Protein AF-A0A7S3TQX8-F1 (afdb_monomer_lite)

pLDDT: mean 90.55, std 6.13, range [62.25, 96.44]

Radius of gyration: 14.0 Å; chains: 1; bounding box: 24×41×34 Å

Secondary structure (DSSP, 8-state):
-HHHHHHHHHHHHHHHTTTTT-HHHHHHHHHHHHHHHTSHHHHHHHHHTTHHHHHHHHHHHS-HHHHHHHHHHHHHHH-TTTTHHHHHHHHHT-TTHHHHHHHHHHHHHHHHHHHH-

InterPro domains:
  IPR011989 Armadillo-like helical [G3DSA:1.25.10.10] (1-103)
  IPR016024 Armadillo-type fold [SSF48371] (8-79)

Sequence (117 aa):
MAEAAGLLLPPLCSVLSKEADQPLASAHAAAALVNMSGEPAMAAAAVNAGVVEMAAAHVSAASAEVAERCAMLLANLTNPQHAGQAGVARLVDSPHLPGVLSTFETVASEAALALEA

Organism: NCBI:txid141414

Foldseek 3Di:
DLVVLVVLVVVLLVQLVCCVPPVPSNLVSLQVLLVQLLAQVNLLSCLVVLVLLSLLVCLQPHDPSNVVSSLSNLCSNCDCVHVNPSSVVSLVPHPSVVSSVVSVVVVVVVVVVVVVD

Structure (mmCIF, N/CA/C/O backbone):
data_AF-A0A7S3TQX8-F1
#
_entry.id   AF-A0A7S3TQX8-F1
#
loop_
_atom_site.group_PDB
_atom_site.id
_atom_site.type_symbol
_atom_site.label_atom_id
_atom_site.label_alt_id
_atom_site.label_comp_id
_atom_site.label_asym_id
_atom_site.label_entity_id
_atom_site.label_seq_id
_atom_site.pdbx_PDB_ins_code
_atom_site.Cartn_x
_atom_site.Cartn_y
_atom_site.Cartn_z
_atom_site.occupancy
_atom_site.B_iso_or_equiv
_atom_site.auth_seq_id
_atom_site.auth_comp_id
_atom_site.auth_asym_id
_atom_site.auth_atom_id
_atom_site.pdbx_PDB_model_num
ATOM 1 N N . MET A 1 1 ? 11.049 -12.663 -10.138 1.00 62.25 1 MET A N 1
ATOM 2 C CA . MET A 1 1 ? 10.327 -11.608 -9.386 1.00 62.25 1 MET A CA 1
ATOM 3 C C . MET A 1 1 ? 8.838 -11.568 -9.721 1.00 62.25 1 MET A C 1
ATOM 5 O O . MET A 1 1 ? 8.053 -11.685 -8.795 1.00 62.25 1 MET A O 1
ATOM 9 N N . ALA A 1 2 ? 8.427 -11.510 -10.996 1.00 65.19 2 ALA A N 1
ATOM 10 C CA . ALA A 1 2 ? 7.000 -11.537 -11.369 1.00 65.19 2 ALA A CA 1
ATOM 11 C C . ALA A 1 2 ? 6.232 -12.773 -10.845 1.00 65.19 2 ALA A C 1
ATOM 13 O O . ALA A 1 2 ? 5.116 -12.646 -10.355 1.00 65.19 2 ALA A O 1
ATOM 14 N N . GLU A 1 3 ? 6.857 -13.952 -10.871 1.00 74.44 3 GLU A N 1
ATOM 15 C CA . GLU A 1 3 ? 6.272 -15.194 -10.342 1.00 74.44 3 GLU A CA 1
ATOM 16 C C . GLU A 1 3 ? 6.061 -15.148 -8.817 1.00 74.44 3 GLU A C 1
ATOM 18 O O . GLU A 1 3 ? 5.002 -15.521 -8.322 1.00 74.44 3 GLU A O 1
ATOM 23 N N . ALA A 1 4 ? 7.018 -14.583 -8.071 1.00 74.75 4 ALA A N 1
ATOM 24 C CA . ALA A 1 4 ? 6.888 -14.385 -6.627 1.00 74.75 4 ALA A CA 1
ATOM 25 C C . ALA A 1 4 ? 5.777 -13.376 -6.283 1.00 74.75 4 ALA A C 1
ATOM 27 O O . ALA A 1 4 ? 5.023 -13.591 -5.337 1.00 74.75 4 ALA A O 1
ATOM 28 N N . ALA A 1 5 ? 5.624 -12.310 -7.077 1.00 77.94 5 ALA A N 1
ATOM 29 C CA . ALA A 1 5 ? 4.531 -11.353 -6.917 1.00 77.94 5 ALA A CA 1
ATOM 30 C C . ALA A 1 5 ? 3.157 -12.005 -7.131 1.00 77.94 5 ALA A C 1
ATOM 32 O O . ALA A 1 5 ? 2.252 -11.795 -6.326 1.00 77.94 5 ALA A O 1
ATOM 33 N N . GLY A 1 6 ? 3.021 -12.840 -8.166 1.00 80.31 6 GLY A N 1
ATOM 34 C CA . GLY A 1 6 ? 1.781 -13.567 -8.449 1.00 80.31 6 GLY A CA 1
ATOM 35 C C . GLY A 1 6 ? 1.365 -14.531 -7.334 1.00 80.31 6 GLY A C 1
ATOM 36 O O . GLY A 1 6 ? 0.174 -14.737 -7.122 1.00 80.31 6 GLY A O 1
ATOM 37 N N . LEU A 1 7 ? 2.330 -15.078 -6.590 1.00 87.19 7 LEU A N 1
ATOM 38 C CA . LEU A 1 7 ? 2.071 -15.985 -5.469 1.00 87.19 7 LEU A CA 1
ATOM 39 C C . LEU A 1 7 ? 1.787 -15.251 -4.149 1.00 87.19 7 LEU A C 1
ATOM 41 O O . LEU A 1 7 ? 0.991 -15.731 -3.346 1.00 87.19 7 LEU A O 1
ATOM 45 N N . LEU A 1 8 ? 2.431 -14.104 -3.912 1.00 89.19 8 LEU A N 1
ATOM 46 C CA . LEU A 1 8 ? 2.393 -13.413 -2.617 1.00 89.19 8 LEU A CA 1
ATOM 47 C C . LEU A 1 8 ? 1.351 -12.293 -2.535 1.00 89.19 8 LEU A C 1
ATOM 49 O O . LEU A 1 8 ? 0.777 -12.083 -1.468 1.00 89.19 8 LEU A O 1
ATOM 53 N N . LEU A 1 9 ? 1.078 -11.573 -3.627 1.00 92.62 9 LEU A N 1
ATOM 54 C CA . LEU A 1 9 ? 0.147 -10.439 -3.592 1.00 92.62 9 LEU A CA 1
ATOM 55 C C . LEU A 1 9 ? -1.294 -10.860 -3.249 1.00 92.62 9 LEU A C 1
ATOM 57 O O . LEU A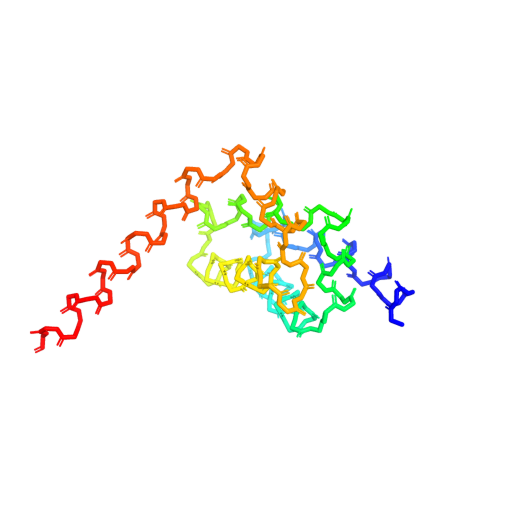 1 9 ? -1.863 -10.245 -2.345 1.00 92.62 9 LEU A O 1
ATOM 61 N N . PRO A 1 10 ? -1.889 -11.904 -3.869 1.00 94.00 10 PRO A N 1
ATOM 62 C CA . PRO A 1 10 ? -3.264 -12.294 -3.556 1.00 94.00 10 PRO A CA 1
ATOM 63 C C . PRO A 1 10 ? -3.512 -12.644 -2.077 1.00 94.00 10 PRO A C 1
ATOM 65 O O . PRO A 1 10 ? -4.460 -12.100 -1.502 1.00 94.00 10 PRO A O 1
ATOM 68 N N . PRO A 1 11 ? -2.697 -13.494 -1.410 1.00 94.81 11 PRO A N 1
ATOM 69 C CA . PRO A 1 11 ? -2.931 -13.805 -0.003 1.00 94.81 11 PRO A CA 1
ATOM 70 C C . PRO A 1 11 ? -2.709 -12.595 0.912 1.00 94.81 11 PRO A C 1
ATOM 72 O O . PRO A 1 11 ? -3.492 -12.410 1.839 1.00 94.81 11 PRO A O 1
ATOM 75 N N . LEU A 1 12 ? -1.717 -11.736 0.645 1.00 95.44 12 LEU A N 1
ATOM 76 C CA . LEU A 1 12 ? -1.494 -10.523 1.446 1.00 95.44 12 LEU A CA 1
ATOM 77 C C . LEU A 1 12 ? -2.666 -9.540 1.337 1.00 95.44 12 LEU A C 1
ATOM 79 O O . LEU A 1 12 ? -3.135 -9.029 2.351 1.00 95.44 12 LEU A O 1
ATOM 83 N N . CYS A 1 13 ? -3.192 -9.340 0.128 1.00 94.75 13 CYS A N 1
ATOM 84 C CA . CYS A 1 13 ? -4.382 -8.522 -0.103 1.00 94.75 13 CYS A CA 1
ATOM 85 C C . CYS A 1 13 ? -5.614 -9.106 0.604 1.00 94.75 13 CYS A C 1
ATOM 87 O O . CYS A 1 13 ? -6.404 -8.377 1.202 1.00 94.75 13 CYS A O 1
ATOM 89 N N . SER A 1 14 ? -5.761 -10.436 0.588 1.00 95.06 14 SER A N 1
ATOM 90 C CA . SER A 1 14 ? -6.847 -11.112 1.300 1.00 95.06 14 SER A CA 1
ATOM 91 C C . SER A 1 14 ? -6.753 -10.923 2.813 1.00 95.06 14 SER A C 1
ATOM 93 O O . SER A 1 14 ? -7.778 -10.697 3.453 1.00 95.06 14 SER A O 1
ATOM 95 N N . VAL A 1 15 ? -5.553 -10.996 3.393 1.00 95.94 15 VAL A N 1
ATOM 96 C CA . VAL A 1 15 ? -5.362 -10.754 4.829 1.00 95.94 15 VAL A CA 1
ATOM 97 C C . VAL A 1 15 ? -5.670 -9.301 5.173 1.00 95.94 15 VAL A C 1
ATOM 99 O O . VAL A 1 15 ? -6.441 -9.077 6.096 1.00 95.94 15 VAL A O 1
ATOM 102 N N . LEU A 1 16 ? -5.155 -8.338 4.400 1.00 94.44 16 LEU A N 1
ATOM 103 C CA . LEU A 1 16 ? -5.408 -6.911 4.624 1.00 94.44 16 LEU A CA 1
ATOM 104 C C . LEU A 1 16 ? -6.909 -6.578 4.624 1.00 94.44 16 LEU A C 1
ATOM 106 O O . LEU A 1 16 ? -7.380 -5.869 5.502 1.00 94.44 16 LEU A O 1
ATOM 110 N N . SER A 1 17 ? -7.682 -7.170 3.707 1.00 92.94 17 SER A N 1
ATOM 111 C CA . SER A 1 17 ? -9.138 -6.958 3.633 1.00 92.94 17 SER A CA 1
ATOM 112 C C . SER A 1 17 ? -9.936 -7.466 4.845 1.00 92.94 17 SER A C 1
ATOM 114 O O . SER A 1 17 ? -11.132 -7.202 4.942 1.00 92.94 17 SER A O 1
ATOM 116 N N . LYS A 1 18 ? -9.300 -8.212 5.757 1.00 92.50 18 LYS A N 1
ATOM 117 C CA . LYS A 1 18 ? -9.916 -8.792 6.960 1.00 92.50 18 LYS A CA 1
ATOM 118 C C . LYS A 1 18 ? -9.537 -8.027 8.225 1.00 92.50 18 LYS A C 1
ATOM 120 O O . LYS A 1 18 ? -9.563 -8.602 9.311 1.00 92.50 18 LYS A O 1
ATOM 125 N N . GLU A 1 19 ? -9.188 -6.747 8.108 1.00 88.25 19 GLU A N 1
ATOM 126 C CA . GLU A 1 19 ? -8.774 -5.918 9.245 1.00 88.25 19 GLU A CA 1
ATOM 127 C C . GLU A 1 19 ? -9.760 -5.962 10.412 1.00 88.25 19 GLU A C 1
ATOM 129 O O . GLU A 1 19 ? -9.333 -6.142 11.550 1.00 88.25 19 GLU A O 1
ATOM 134 N N . ALA A 1 20 ? -11.063 -5.883 10.132 1.00 87.25 20 ALA A N 1
ATOM 135 C CA . ALA A 1 20 ? -12.100 -5.928 11.162 1.00 87.25 20 ALA A CA 1
ATOM 136 C C . ALA A 1 20 ? -12.041 -7.205 12.025 1.00 87.25 20 ALA A C 1
ATOM 138 O O . ALA A 1 20 ? -12.319 -7.151 13.222 1.00 87.25 20 ALA A O 1
ATOM 139 N N . ASP A 1 21 ? -11.646 -8.336 11.433 1.00 91.38 21 ASP A N 1
ATOM 140 C CA . ASP A 1 21 ? -11.548 -9.629 12.115 1.00 91.38 21 ASP A CA 1
ATOM 141 C C . ASP A 1 21 ? -10.138 -9.892 12.673 1.00 91.38 21 ASP A C 1
ATOM 143 O O . ASP A 1 21 ? -9.970 -10.616 13.656 1.00 91.38 21 ASP A O 1
ATOM 147 N N . GLN A 1 22 ? -9.102 -9.361 12.013 1.00 91.69 22 GLN A N 1
ATOM 148 C CA . GLN A 1 22 ? -7.691 -9.660 12.276 1.00 91.69 22 GLN A CA 1
ATOM 149 C C . GLN A 1 22 ? -6.805 -8.412 12.096 1.00 91.69 22 GLN A C 1
ATOM 151 O O . GLN A 1 22 ? -6.005 -8.344 11.151 1.00 91.69 22 GLN A O 1
ATOM 156 N N . PRO A 1 23 ? -6.886 -7.431 13.010 1.00 89.12 23 PRO A N 1
ATOM 157 C CA . PRO A 1 23 ? -6.195 -6.151 12.854 1.00 89.12 23 PRO A CA 1
ATOM 158 C C . PRO A 1 23 ? -4.669 -6.313 12.833 1.00 89.12 23 PRO A C 1
ATOM 160 O O . PRO A 1 23 ? -3.998 -5.778 11.954 1.00 89.12 23 PRO A O 1
ATOM 163 N N . LEU A 1 24 ? -4.113 -7.148 13.721 1.00 92.31 24 LEU A N 1
ATOM 164 C CA . LEU A 1 24 ? -2.668 -7.404 13.773 1.00 92.31 24 LEU A CA 1
ATOM 165 C C . LEU A 1 24 ? -2.150 -8.086 12.494 1.00 92.31 24 LEU A C 1
ATOM 167 O O . LEU A 1 24 ? -1.110 -7.710 11.955 1.00 92.31 24 LEU A O 1
ATOM 171 N N . ALA A 1 25 ? -2.881 -9.081 11.980 1.00 94.38 25 ALA A N 1
ATOM 172 C CA . ALA A 1 25 ? -2.499 -9.761 10.743 1.00 94.38 25 ALA A CA 1
ATOM 173 C C . ALA A 1 25 ? -2.556 -8.804 9.545 1.00 94.38 25 ALA A C 1
ATOM 175 O O . ALA A 1 25 ? -1.680 -8.845 8.683 1.00 94.38 25 ALA A O 1
ATOM 176 N N . SER A 1 26 ? -3.543 -7.907 9.526 1.00 94.38 26 SER A N 1
ATOM 177 C CA . SER A 1 26 ? -3.696 -6.885 8.489 1.00 94.38 26 SER A CA 1
ATOM 178 C C . SER A 1 26 ? -2.572 -5.854 8.536 1.00 94.38 26 SER A C 1
ATOM 180 O O . SER A 1 26 ? -2.002 -5.538 7.494 1.00 94.38 26 SER A O 1
ATOM 182 N N . ALA A 1 27 ? -2.150 -5.421 9.728 1.00 92.44 27 ALA A N 1
ATOM 183 C CA . ALA A 1 27 ? -0.979 -4.559 9.894 1.00 92.44 27 ALA A CA 1
ATOM 184 C C . ALA A 1 27 ? 0.313 -5.232 9.396 1.00 92.44 27 ALA A C 1
ATOM 186 O O . ALA A 1 27 ? 1.126 -4.605 8.711 1.00 92.44 27 ALA A O 1
ATOM 187 N N . HIS A 1 28 ? 0.504 -6.526 9.669 1.00 95.81 28 HIS A N 1
ATOM 188 C CA . HIS A 1 28 ? 1.641 -7.276 9.129 1.00 95.81 28 HIS A CA 1
ATOM 189 C C . HIS A 1 28 ? 1.561 -7.465 7.610 1.00 95.81 28 HIS A C 1
ATOM 191 O O . HIS A 1 28 ? 2.579 -7.338 6.929 1.00 95.81 28 HIS A O 1
ATOM 197 N N . ALA A 1 29 ? 0.370 -7.717 7.065 1.00 96.44 29 ALA A N 1
ATOM 198 C CA . ALA A 1 29 ? 0.167 -7.821 5.625 1.00 96.44 29 ALA A CA 1
ATOM 199 C C . ALA A 1 29 ? 0.463 -6.491 4.918 1.00 96.44 29 ALA A C 1
ATOM 201 O O . ALA A 1 29 ? 1.199 -6.475 3.932 1.00 96.44 29 ALA A O 1
ATOM 202 N N . ALA A 1 30 ? -0.023 -5.372 5.463 1.00 95.94 30 ALA A N 1
ATOM 203 C CA . ALA A 1 30 ? 0.285 -4.038 4.962 1.00 95.94 30 ALA A CA 1
ATOM 204 C C . ALA A 1 30 ? 1.795 -3.753 5.016 1.00 95.94 30 ALA A C 1
ATOM 206 O O . ALA A 1 30 ? 2.363 -3.303 4.025 1.00 95.94 30 ALA A O 1
ATOM 207 N N . ALA A 1 31 ? 2.480 -4.098 6.113 1.00 96.31 31 ALA A N 1
ATOM 208 C CA . ALA A 1 31 ? 3.935 -3.939 6.219 1.00 96.31 31 ALA A CA 1
ATOM 209 C C . ALA A 1 31 ? 4.700 -4.774 5.180 1.00 96.31 31 ALA A C 1
ATOM 211 O O . ALA A 1 31 ? 5.658 -4.296 4.573 1.00 96.31 31 ALA A O 1
ATOM 212 N N . ALA A 1 32 ? 4.275 -6.017 4.944 1.00 96.12 32 ALA A N 1
ATOM 213 C CA . ALA A 1 32 ? 4.878 -6.867 3.924 1.00 96.12 32 ALA A CA 1
ATOM 214 C C . ALA A 1 32 ? 4.705 -6.263 2.521 1.00 96.12 32 ALA A C 1
ATOM 216 O O . ALA A 1 32 ? 5.671 -6.202 1.761 1.00 96.12 32 ALA A O 1
ATOM 217 N N . LEU A 1 33 ? 3.510 -5.752 2.206 1.00 96.19 33 LEU A N 1
ATOM 218 C CA . LEU A 1 33 ? 3.237 -5.059 0.945 1.00 96.19 33 LEU A CA 1
ATOM 219 C C . LEU A 1 33 ? 4.103 -3.802 0.784 1.00 96.19 33 LEU A C 1
ATOM 221 O O . LEU A 1 33 ? 4.673 -3.602 -0.289 1.00 96.19 33 LEU A O 1
ATOM 225 N N . VAL A 1 34 ? 4.266 -2.995 1.841 1.00 96.44 34 VAL A N 1
ATOM 226 C CA . VAL A 1 34 ? 5.176 -1.834 1.844 1.00 96.44 34 VAL A CA 1
ATOM 227 C C . VAL A 1 34 ? 6.590 -2.275 1.482 1.00 96.44 34 VAL A C 1
ATOM 229 O O . VAL A 1 34 ? 7.142 -1.780 0.502 1.00 96.44 34 VAL A O 1
ATOM 232 N N . ASN A 1 35 ? 7.139 -3.256 2.199 1.00 95.00 35 ASN A N 1
ATOM 233 C CA . ASN A 1 35 ? 8.511 -3.720 1.988 1.00 95.00 35 ASN A CA 1
ATOM 234 C C . ASN A 1 35 ? 8.717 -4.278 0.575 1.00 95.00 35 ASN A C 1
ATOM 236 O O . ASN A 1 35 ? 9.721 -3.992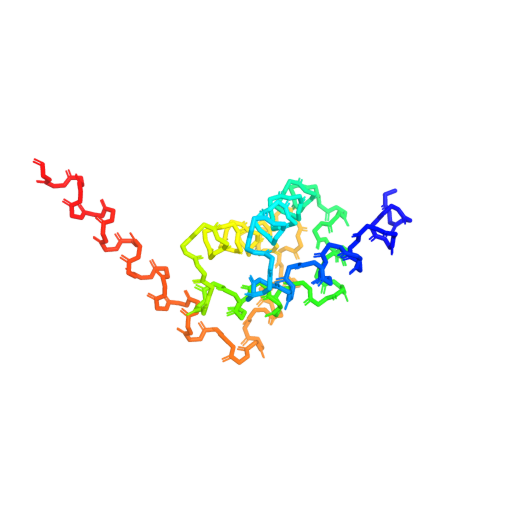 -0.069 1.00 95.00 35 ASN A O 1
ATOM 240 N N . MET A 1 36 ? 7.747 -5.040 0.067 1.00 93.06 36 MET A N 1
ATOM 241 C CA . MET A 1 36 ? 7.797 -5.583 -1.289 1.00 93.06 36 MET A CA 1
ATOM 242 C C . MET A 1 36 ? 7.723 -4.480 -2.348 1.00 93.06 36 MET A C 1
ATOM 244 O O . MET A 1 36 ? 8.468 -4.521 -3.319 1.00 93.06 36 MET A O 1
ATOM 248 N N . SER A 1 37 ? 6.853 -3.485 -2.168 1.00 92.38 37 SER A N 1
ATOM 249 C CA . SER A 1 37 ? 6.679 -2.367 -3.109 1.00 92.38 37 SER A CA 1
ATOM 250 C C . SER A 1 37 ? 7.845 -1.369 -3.129 1.00 92.38 37 SER A C 1
ATOM 252 O O . SER A 1 37 ? 7.845 -0.462 -3.958 1.00 92.38 37 SER A O 1
ATOM 254 N N . GLY A 1 38 ? 8.840 -1.542 -2.254 1.00 90.19 38 GLY A N 1
ATOM 255 C CA . GLY A 1 38 ? 10.114 -0.828 -2.337 1.00 90.19 38 GLY A CA 1
ATOM 256 C C . GLY A 1 38 ? 10.956 -1.229 -3.555 1.00 90.19 38 GLY A C 1
ATOM 257 O O . GLY A 1 38 ? 11.862 -0.498 -3.930 1.00 90.19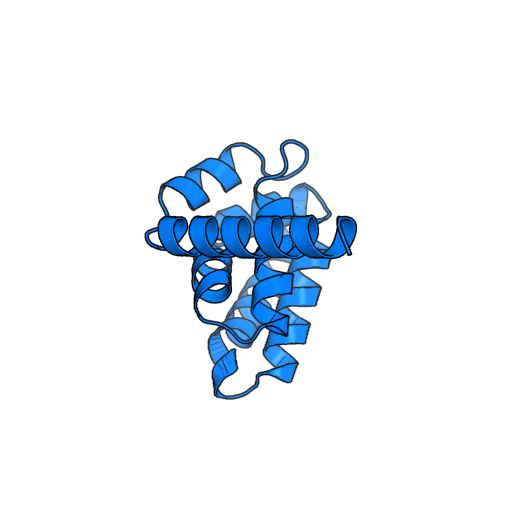 38 GLY A O 1
ATOM 258 N N . GLU A 1 39 ? 10.643 -2.359 -4.198 1.00 91.00 39 GLU A N 1
ATOM 259 C CA . GLU A 1 39 ? 11.314 -2.813 -5.416 1.00 91.00 39 GLU A CA 1
ATOM 260 C C . GLU A 1 39 ? 10.473 -2.498 -6.671 1.00 91.00 39 GLU A C 1
ATOM 262 O O . GLU A 1 39 ? 9.297 -2.882 -6.728 1.00 91.00 39 GLU A O 1
ATOM 267 N N . PRO A 1 40 ? 11.042 -1.896 -7.738 1.00 90.81 40 PRO A N 1
ATOM 268 C CA . PRO A 1 40 ? 10.272 -1.428 -8.897 1.00 90.81 40 PRO A CA 1
ATOM 269 C C . PRO A 1 40 ? 9.400 -2.498 -9.566 1.00 90.81 40 PRO A C 1
ATOM 271 O O . PRO A 1 40 ? 8.233 -2.262 -9.884 1.00 90.81 40 PRO A O 1
ATOM 274 N N . ALA A 1 41 ? 9.935 -3.709 -9.749 1.00 90.88 41 ALA A N 1
ATOM 275 C CA . ALA A 1 41 ? 9.198 -4.805 -10.382 1.00 90.88 41 ALA A CA 1
ATOM 276 C C . ALA A 1 41 ? 8.010 -5.282 -9.530 1.00 90.88 41 ALA A C 1
ATOM 278 O O . ALA A 1 41 ? 6.974 -5.679 -10.065 1.00 90.88 41 ALA A O 1
ATOM 279 N N . MET A 1 42 ? 8.162 -5.241 -8.206 1.00 92.25 42 MET A N 1
ATOM 280 C CA . MET A 1 42 ? 7.117 -5.626 -7.264 1.00 92.25 42 MET A CA 1
ATOM 281 C C . MET A 1 42 ? 6.041 -4.548 -7.162 1.00 92.25 42 MET A C 1
ATOM 283 O O . MET A 1 42 ? 4.858 -4.879 -7.154 1.00 92.25 42 MET A O 1
ATOM 287 N N . ALA A 1 43 ? 6.431 -3.272 -7.170 1.00 93.62 43 ALA A N 1
ATOM 288 C CA . ALA A 1 43 ? 5.497 -2.156 -7.235 1.00 93.62 43 ALA A CA 1
ATOM 289 C C . ALA A 1 43 ? 4.640 -2.207 -8.508 1.00 93.62 43 ALA A C 1
ATOM 291 O O . ALA A 1 43 ? 3.417 -2.118 -8.431 1.00 93.62 43 ALA A O 1
ATOM 292 N N . ALA A 1 44 ? 5.253 -2.433 -9.674 1.00 92.12 44 ALA A N 1
ATOM 293 C CA . ALA A 1 44 ? 4.518 -2.565 -10.932 1.00 92.12 44 ALA A CA 1
ATOM 294 C C . ALA A 1 44 ? 3.525 -3.743 -10.902 1.00 92.12 44 ALA A C 1
ATOM 296 O O . ALA A 1 44 ? 2.379 -3.609 -11.332 1.00 92.12 44 ALA A O 1
ATOM 297 N N . ALA A 1 45 ? 3.933 -4.888 -10.344 1.00 93.06 45 ALA A N 1
ATOM 298 C CA . ALA A 1 45 ? 3.043 -6.033 -10.166 1.00 93.06 45 ALA A CA 1
ATOM 299 C C . ALA A 1 45 ? 1.877 -5.725 -9.209 1.00 93.06 45 ALA A C 1
ATOM 301 O O . ALA A 1 45 ? 0.741 -6.096 -9.496 1.00 93.06 45 ALA A O 1
ATOM 302 N N . ALA A 1 46 ? 2.135 -5.006 -8.114 1.00 94.50 46 ALA A N 1
ATOM 303 C CA . ALA A 1 46 ? 1.112 -4.578 -7.164 1.00 94.50 46 ALA A CA 1
ATOM 304 C C . ALA A 1 46 ? 0.092 -3.616 -7.801 1.00 94.50 46 ALA A C 1
ATOM 306 O O . ALA A 1 46 ? -1.112 -3.791 -7.620 1.00 94.50 46 ALA A O 1
ATOM 307 N N . VAL A 1 47 ? 0.540 -2.657 -8.619 1.00 94.75 47 VAL A N 1
ATOM 308 C CA . VAL A 1 47 ? -0.359 -1.771 -9.384 1.00 94.75 47 VAL A CA 1
ATOM 309 C C . VAL A 1 47 ? -1.240 -2.568 -10.352 1.00 94.75 47 VAL A C 1
ATOM 311 O O . VAL A 1 47 ? -2.451 -2.344 -10.434 1.00 94.75 47 VAL A O 1
ATOM 314 N N . ASN A 1 48 ? -0.668 -3.547 -11.055 1.00 92.25 48 ASN A N 1
ATOM 315 C CA . ASN A 1 48 ? -1.435 -4.414 -11.953 1.00 92.25 48 ASN A CA 1
ATOM 316 C C . ASN A 1 48 ? -2.446 -5.293 -11.201 1.00 92.25 48 ASN A C 1
ATOM 318 O O . ASN A 1 48 ? -3.508 -5.595 -11.739 1.00 92.25 48 ASN A O 1
ATOM 322 N N . ALA A 1 49 ? -2.144 -5.660 -9.955 1.00 92.00 49 ALA A N 1
ATOM 323 C CA . ALA A 1 49 ? -3.017 -6.444 -9.088 1.00 92.00 49 ALA A CA 1
ATOM 324 C C . ALA A 1 49 ? -4.108 -5.620 -8.369 1.00 92.00 49 ALA A C 1
ATOM 326 O O . ALA A 1 49 ? -4.888 -6.197 -7.617 1.00 92.00 49 ALA A O 1
ATOM 327 N N . GLY A 1 50 ? -4.186 -4.299 -8.584 1.00 92.69 50 GLY A N 1
ATOM 328 C CA . GLY A 1 50 ? -5.208 -3.440 -7.963 1.00 92.69 50 GLY A CA 1
ATOM 329 C C . GLY A 1 50 ? -4.931 -3.085 -6.496 1.00 92.69 50 GLY A C 1
ATOM 330 O O . GLY A 1 50 ? -5.844 -2.793 -5.725 1.00 92.69 50 GLY A O 1
ATOM 331 N N . VAL A 1 51 ? -3.662 -3.143 -6.078 1.00 95.44 51 VAL A N 1
ATOM 332 C CA . VAL A 1 51 ? -3.261 -2.847 -4.692 1.00 95.44 51 VAL A CA 1
ATOM 333 C C . VAL A 1 51 ? -3.414 -1.357 -4.361 1.00 95.44 51 VAL A C 1
ATOM 335 O O . VAL A 1 51 ? -3.610 -1.011 -3.199 1.00 95.44 51 VAL A O 1
ATOM 338 N N . VAL A 1 52 ? -3.370 -0.472 -5.363 1.00 96.19 52 VAL A N 1
ATOM 339 C CA . VAL A 1 52 ? -3.523 0.982 -5.172 1.00 96.19 52 VAL A CA 1
ATOM 340 C C . VAL A 1 52 ? -4.904 1.310 -4.613 1.00 96.19 52 VAL A C 1
ATOM 342 O O . VAL A 1 52 ? -5.020 2.014 -3.615 1.00 96.19 52 VAL A O 1
ATOM 345 N N . GLU A 1 53 ? -5.951 0.765 -5.222 1.00 94.44 53 GLU A N 1
ATOM 346 C CA . GLU A 1 53 ? -7.340 0.992 -4.838 1.00 94.44 53 GLU A CA 1
ATOM 347 C C . GLU A 1 53 ? -7.620 0.426 -3.442 1.00 94.44 53 GLU A C 1
ATOM 349 O O . GLU A 1 53 ? -8.259 1.079 -2.616 1.00 94.44 53 GLU A O 1
ATOM 354 N N . MET A 1 54 ? -7.062 -0.753 -3.146 1.00 95.06 54 MET A N 1
ATOM 355 C CA . MET A 1 54 ? -7.140 -1.363 -1.819 1.00 95.06 54 MET A CA 1
ATOM 356 C C . MET A 1 54 ? -6.464 -0.499 -0.751 1.00 95.06 54 MET A C 1
ATOM 358 O O . MET A 1 54 ? -7.058 -0.254 0.300 1.00 95.06 54 MET A O 1
ATOM 362 N N . ALA A 1 55 ? -5.240 -0.031 -1.007 1.00 95.69 55 ALA A N 1
ATOM 363 C CA . ALA A 1 55 ? -4.514 0.819 -0.072 1.00 95.69 55 ALA A CA 1
ATOM 364 C C . ALA A 1 55 ? -5.245 2.153 0.142 1.00 95.69 55 ALA A C 1
ATOM 366 O O . ALA A 1 55 ? -5.406 2.581 1.282 1.00 95.69 55 ALA A O 1
ATOM 367 N N . ALA 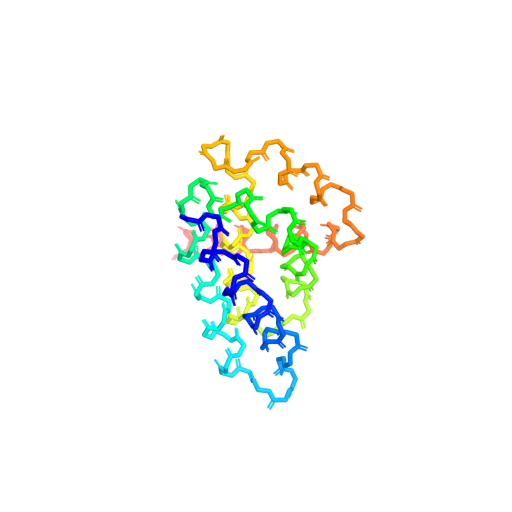A 1 56 ? -5.766 2.764 -0.927 1.00 95.50 56 ALA A N 1
ATOM 368 C CA . ALA A 1 56 ? -6.537 4.003 -0.853 1.00 95.50 56 ALA A CA 1
ATOM 369 C C . ALA A 1 56 ? -7.799 3.866 0.014 1.00 95.50 56 ALA A C 1
ATOM 371 O O . ALA A 1 56 ? -8.091 4.757 0.809 1.00 95.50 56 ALA A O 1
ATOM 372 N N . ALA A 1 57 ? -8.512 2.739 -0.079 1.00 94.25 57 ALA A N 1
ATOM 373 C CA . ALA A 1 57 ? -9.665 2.476 0.780 1.00 94.25 57 ALA A CA 1
ATOM 374 C C . ALA A 1 57 ? -9.273 2.434 2.269 1.00 94.25 57 ALA A C 1
ATOM 376 O O . ALA A 1 57 ? -9.921 3.074 3.100 1.00 94.25 57 ALA A O 1
ATOM 377 N N . HIS A 1 58 ? -8.178 1.741 2.600 1.00 94.19 58 HIS A N 1
ATOM 378 C CA . HIS A 1 58 ? -7.745 1.545 3.986 1.00 94.19 58 HIS A CA 1
ATOM 379 C C . HIS A 1 58 ? -7.146 2.813 4.609 1.00 94.19 58 HIS A C 1
ATOM 381 O O . HIS A 1 58 ? -7.409 3.079 5.773 1.00 94.19 58 HIS A O 1
ATOM 387 N N . VAL A 1 59 ? -6.439 3.663 3.855 1.00 91.38 59 VAL A N 1
ATOM 388 C CA . VAL A 1 59 ? -5.893 4.937 4.385 1.00 91.38 59 VAL A CA 1
ATOM 389 C C . VAL A 1 59 ? -6.958 5.820 5.049 1.00 91.38 59 VAL A C 1
ATOM 391 O O . VAL A 1 59 ? -6.654 6.550 5.987 1.00 91.38 59 VAL A O 1
ATOM 394 N N . SER A 1 60 ? -8.201 5.760 4.570 1.00 80.62 60 SER A N 1
ATOM 395 C CA . SER A 1 60 ? -9.295 6.608 5.065 1.00 80.62 60 SER A CA 1
ATOM 396 C C . SER A 1 60 ? -10.185 5.961 6.133 1.00 80.62 60 SER A C 1
ATOM 398 O O . SER A 1 60 ? -10.932 6.668 6.804 1.00 80.62 60 SER A O 1
ATOM 400 N N . ALA A 1 61 ? -10.145 4.633 6.272 1.00 81.06 61 ALA A N 1
ATOM 401 C CA . ALA A 1 61 ? -11.150 3.876 7.026 1.00 81.06 61 ALA A CA 1
ATOM 402 C C . ALA A 1 61 ? -10.565 2.849 8.011 1.00 81.06 61 ALA A C 1
ATOM 404 O O . ALA A 1 61 ? -11.314 2.267 8.796 1.00 81.06 61 ALA A O 1
ATOM 405 N N . ALA A 1 62 ? -9.255 2.614 7.957 1.00 88.00 62 ALA A N 1
ATOM 406 C CA . ALA A 1 62 ? -8.564 1.646 8.792 1.00 88.00 62 ALA A CA 1
ATOM 407 C C . ALA A 1 62 ? -8.150 2.227 10.151 1.00 88.00 62 ALA A C 1
ATOM 409 O O . ALA A 1 62 ? -8.187 3.435 10.396 1.00 88.00 62 ALA A O 1
ATOM 410 N N . SER A 1 63 ? -7.689 1.344 11.033 1.00 90.12 63 SER A N 1
ATOM 411 C CA . SER A 1 63 ? -6.935 1.723 12.227 1.00 90.12 63 SER A CA 1
ATOM 412 C C . SER A 1 63 ? -5.683 2.530 11.862 1.00 90.12 63 SER A C 1
ATOM 414 O O . SER A 1 63 ? -5.109 2.347 10.789 1.00 90.12 63 SER A O 1
ATOM 416 N N . ALA A 1 64 ? -5.219 3.391 12.776 1.00 88.56 64 ALA A N 1
ATOM 417 C CA . ALA A 1 64 ? -4.062 4.261 12.538 1.00 88.56 64 ALA A CA 1
ATOM 418 C C . ALA A 1 64 ? -2.827 3.488 12.033 1.00 88.56 64 ALA A C 1
ATOM 420 O O . ALA A 1 64 ? -2.166 3.917 11.093 1.00 88.56 64 ALA A O 1
ATOM 421 N N . GLU A 1 65 ? -2.568 2.308 12.603 1.00 89.88 65 GLU A N 1
ATOM 422 C CA . GLU A 1 65 ? -1.418 1.472 12.250 1.00 89.88 65 GLU A CA 1
ATOM 423 C C . GLU A 1 65 ? -1.480 0.928 10.807 1.00 89.88 65 GLU A C 1
ATOM 425 O O . GLU A 1 65 ? -0.463 0.873 10.102 1.00 89.88 65 GLU A O 1
ATOM 430 N N . VAL A 1 66 ? -2.667 0.506 10.360 1.00 93.75 66 VAL A N 1
ATOM 431 C CA . VAL A 1 66 ? -2.897 0.003 8.998 1.00 93.75 66 VAL A CA 1
ATOM 432 C C . VAL A 1 66 ? -2.958 1.164 8.011 1.00 93.75 66 VAL A C 1
ATOM 434 O O . VAL A 1 66 ? -2.335 1.090 6.952 1.00 93.75 66 VAL A O 1
ATOM 437 N N . ALA A 1 67 ? -3.634 2.256 8.373 1.00 92.06 67 ALA A N 1
ATOM 438 C CA . ALA A 1 67 ? -3.725 3.465 7.567 1.00 92.06 67 ALA A CA 1
ATOM 439 C C . ALA A 1 67 ? -2.335 4.048 7.263 1.00 92.06 67 ALA A C 1
ATOM 441 O O . ALA A 1 67 ? -2.039 4.333 6.104 1.00 92.06 67 ALA A O 1
ATOM 442 N N . GLU A 1 68 ? -1.452 4.136 8.263 1.00 90.50 68 GLU A N 1
ATOM 443 C CA . GLU A 1 68 ? -0.064 4.585 8.096 1.00 90.50 68 GLU A CA 1
ATOM 444 C C . GLU A 1 68 ? 0.696 3.716 7.084 1.00 90.50 68 GLU A C 1
ATOM 446 O O . GLU A 1 68 ? 1.297 4.219 6.132 1.00 90.50 68 GLU A O 1
ATOM 451 N N . ARG A 1 69 ? 0.619 2.388 7.220 1.00 94.62 69 ARG A N 1
ATOM 452 C CA . ARG A 1 69 ? 1.285 1.465 6.287 1.00 94.62 69 ARG A CA 1
ATOM 453 C C . ARG A 1 69 ? 0.697 1.547 4.885 1.00 94.62 69 ARG A C 1
ATOM 455 O O . ARG A 1 69 ? 1.443 1.504 3.911 1.00 94.62 69 ARG A O 1
ATOM 462 N N . CYS A 1 70 ? -0.618 1.683 4.752 1.00 95.31 70 CYS A N 1
ATOM 463 C CA . CYS A 1 70 ? -1.255 1.865 3.453 1.00 95.31 70 CYS A CA 1
ATOM 464 C C . CYS A 1 70 ? -0.869 3.207 2.814 1.00 95.31 70 CYS A C 1
ATOM 466 O O . CYS A 1 70 ? -0.685 3.264 1.601 1.00 95.31 70 CYS A O 1
ATOM 468 N N . ALA A 1 71 ? -0.651 4.257 3.607 1.00 93.06 71 ALA A N 1
ATOM 469 C CA . ALA A 1 71 ? -0.139 5.533 3.125 1.00 93.06 71 ALA A CA 1
ATOM 470 C C . ALA A 1 71 ? 1.308 5.408 2.617 1.00 93.06 71 ALA A C 1
ATOM 472 O O . ALA A 1 71 ? 1.617 5.863 1.514 1.00 93.06 71 ALA A O 1
ATOM 473 N N . MET A 1 72 ? 2.176 4.710 3.358 1.00 93.44 72 MET A N 1
ATOM 474 C CA . MET A 1 72 ? 3.535 4.382 2.905 1.00 93.44 72 MET A CA 1
ATOM 475 C C . MET A 1 72 ? 3.527 3.530 1.628 1.00 93.44 72 MET A C 1
ATOM 477 O O . MET A 1 72 ? 4.318 3.756 0.713 1.00 93.44 72 MET A O 1
ATOM 481 N N . LEU A 1 73 ? 2.611 2.563 1.540 1.00 95.81 73 LEU A N 1
ATOM 482 C CA . LEU A 1 73 ? 2.437 1.725 0.360 1.00 95.81 73 LEU A CA 1
ATOM 483 C C . LEU A 1 73 ? 2.037 2.569 -0.852 1.00 95.81 73 LEU A C 1
ATOM 485 O O . LEU A 1 73 ? 2.649 2.434 -1.907 1.00 95.81 73 LEU A O 1
ATOM 489 N N . LEU A 1 74 ? 1.066 3.477 -0.709 1.00 95.56 74 LEU A N 1
ATOM 490 C CA . LEU A 1 74 ? 0.699 4.406 -1.779 1.00 95.56 74 LEU A CA 1
ATOM 491 C C . LEU A 1 74 ? 1.896 5.245 -2.221 1.00 95.56 74 LEU A C 1
ATOM 493 O O . LEU A 1 74 ? 2.145 5.322 -3.421 1.00 95.56 74 LEU A O 1
ATOM 497 N N . ALA A 1 75 ? 2.682 5.781 -1.283 1.00 93.19 75 ALA A N 1
ATOM 498 C CA . ALA A 1 75 ? 3.887 6.542 -1.607 1.00 93.19 75 ALA A CA 1
ATOM 499 C C . ALA A 1 75 ? 4.873 5.725 -2.463 1.00 93.19 75 ALA A C 1
ATOM 501 O O . ALA A 1 75 ? 5.389 6.235 -3.460 1.00 93.19 75 ALA A O 1
ATOM 502 N N . ASN A 1 76 ? 5.075 4.442 -2.141 1.00 94.75 76 ASN A N 1
ATOM 503 C CA . ASN A 1 76 ? 5.901 3.541 -2.946 1.00 94.75 76 ASN A CA 1
ATOM 504 C C . ASN A 1 76 ? 5.308 3.279 -4.335 1.00 94.75 76 ASN A C 1
ATOM 506 O O . ASN A 1 76 ? 6.040 3.287 -5.325 1.00 94.75 76 ASN A O 1
ATOM 510 N N . LEU A 1 77 ? 3.997 3.047 -4.431 1.00 95.50 77 LEU A N 1
ATOM 511 C CA . LEU A 1 77 ? 3.324 2.725 -5.693 1.00 95.50 77 LEU A CA 1
ATOM 512 C C . LEU A 1 77 ? 3.204 3.941 -6.622 1.00 95.50 77 LEU A C 1
ATOM 514 O O . LEU A 1 77 ? 3.189 3.777 -7.839 1.00 95.50 77 LEU A O 1
ATOM 518 N N . THR A 1 78 ? 3.174 5.158 -6.083 1.00 94.69 78 THR A N 1
ATOM 519 C CA . THR A 1 78 ? 3.192 6.398 -6.873 1.00 94.69 78 THR A CA 1
ATOM 520 C C . THR A 1 78 ? 4.602 6.938 -7.117 1.00 94.69 78 THR A C 1
ATOM 522 O O . THR A 1 78 ? 4.762 7.910 -7.855 1.00 94.69 78 THR A O 1
ATOM 525 N N . ASN A 1 79 ? 5.637 6.333 -6.521 1.00 92.62 79 ASN A N 1
ATOM 526 C CA . ASN A 1 79 ? 7.016 6.784 -6.682 1.00 92.62 79 ASN A CA 1
ATOM 527 C C . ASN A 1 79 ? 7.450 6.663 -8.160 1.00 92.62 79 ASN A C 1
ATOM 529 O O . ASN A 1 79 ? 7.366 5.565 -8.724 1.00 92.62 79 ASN A O 1
ATOM 533 N N . PRO A 1 80 ? 7.960 7.743 -8.788 1.00 88.44 80 PRO A N 1
ATOM 534 C CA . PRO A 1 80 ? 8.437 7.735 -10.173 1.00 88.44 80 PRO A CA 1
ATOM 535 C C . PRO A 1 80 ? 9.485 6.665 -10.501 1.00 88.44 80 PRO A C 1
ATOM 537 O O . PRO A 1 80 ? 9.567 6.239 -11.649 1.00 88.44 80 PRO A O 1
ATOM 540 N N . GLN A 1 81 ? 10.284 6.237 -9.520 1.00 88.00 81 GLN A N 1
ATOM 541 C CA . GLN A 1 81 ? 11.315 5.207 -9.696 1.00 88.00 81 GLN A CA 1
ATOM 542 C C . GLN A 1 81 ? 10.756 3.778 -9.644 1.00 88.00 81 GLN A C 1
ATOM 544 O O . GLN A 1 81 ? 11.456 2.832 -10.000 1.00 88.00 81 GLN A O 1
ATOM 549 N N . HIS A 1 82 ? 9.513 3.611 -9.187 1.00 86.50 82 HIS A N 1
ATOM 550 C CA . HIS A 1 82 ? 8.858 2.320 -9.021 1.00 86.50 82 HIS A CA 1
ATOM 551 C C . HIS A 1 82 ? 7.777 2.139 -10.097 1.00 86.50 82 HIS A C 1
ATOM 553 O O . HIS A 1 82 ? 8.101 1.905 -11.258 1.00 86.50 82 HIS A O 1
ATOM 559 N N . ALA A 1 83 ? 6.493 2.264 -9.743 1.00 80.31 83 ALA A N 1
ATOM 560 C CA . ALA A 1 83 ? 5.393 2.185 -10.707 1.00 80.31 83 ALA A CA 1
ATOM 561 C C . ALA A 1 83 ? 4.971 3.557 -11.269 1.00 80.31 83 ALA A C 1
ATOM 563 O O . ALA A 1 83 ? 4.291 3.617 -12.298 1.00 80.31 83 ALA A O 1
ATOM 564 N N . GLY A 1 84 ? 5.406 4.653 -10.636 1.00 87.94 84 GLY A N 1
ATOM 565 C CA . GLY A 1 84 ? 5.302 6.020 -11.138 1.00 87.94 84 GLY A CA 1
ATOM 566 C C . GLY A 1 84 ? 3.919 6.377 -11.675 1.00 87.94 84 GLY A C 1
ATOM 567 O O . GLY A 1 84 ? 2.923 6.336 -10.956 1.00 87.94 84 GLY A O 1
ATOM 568 N N . GLN A 1 85 ? 3.864 6.713 -12.967 1.00 91.00 85 GLN A N 1
ATOM 569 C CA . GLN A 1 85 ? 2.651 7.185 -13.646 1.00 91.00 85 GLN A CA 1
ATOM 570 C C . GLN A 1 85 ? 1.494 6.179 -13.598 1.00 91.00 85 GLN A C 1
ATOM 572 O O . GLN A 1 85 ? 0.344 6.592 -13.503 1.00 91.00 85 GLN A O 1
ATOM 577 N N . ALA A 1 86 ? 1.774 4.871 -13.625 1.00 92.56 86 ALA A N 1
ATOM 578 C CA . ALA A 1 86 ? 0.720 3.862 -13.561 1.00 92.56 86 ALA A CA 1
ATOM 579 C C . ALA A 1 86 ? 0.046 3.848 -12.182 1.00 92.56 86 ALA A C 1
ATOM 581 O O . ALA A 1 86 ? -1.178 3.798 -12.095 1.00 92.56 86 ALA A O 1
ATOM 582 N N . GLY A 1 87 ? 0.835 3.945 -11.106 1.00 94.00 87 GLY A N 1
ATOM 583 C CA . GLY A 1 87 ? 0.296 4.047 -9.750 1.00 94.00 87 GLY A CA 1
ATOM 584 C C . GLY A 1 87 ? -0.484 5.342 -9.536 1.00 94.00 87 GLY A C 1
ATOM 585 O O . GLY A 1 87 ? -1.577 5.309 -8.977 1.00 94.00 87 GLY A O 1
ATOM 586 N N . VAL A 1 88 ? 0.032 6.466 -10.047 1.00 95.19 88 VAL A N 1
ATOM 587 C CA . VAL A 1 88 ? -0.664 7.762 -9.997 1.00 95.19 88 VAL A CA 1
ATOM 588 C C . VAL A 1 88 ? -1.997 7.700 -10.740 1.00 95.19 88 VAL A C 1
ATOM 590 O O . VAL A 1 88 ? -3.008 8.099 -10.175 1.00 95.19 88 VAL A O 1
ATOM 593 N N . ALA A 1 89 ? -2.027 7.158 -11.961 1.00 95.12 89 ALA A N 1
ATOM 594 C CA . ALA A 1 89 ? -3.260 7.035 -12.738 1.00 95.12 89 ALA A CA 1
ATOM 595 C C . ALA A 1 89 ? -4.327 6.227 -11.982 1.00 95.12 89 ALA A C 1
ATOM 597 O O . ALA A 1 89 ? -5.452 6.689 -11.821 1.00 95.12 89 ALA A O 1
ATOM 598 N N . ARG A 1 90 ? -3.948 5.072 -11.416 1.00 96.06 90 ARG A N 1
ATOM 599 C CA . ARG A 1 90 ? -4.857 4.254 -10.595 1.00 96.06 90 ARG A CA 1
ATOM 600 C C . ARG A 1 90 ? -5.378 4.991 -9.364 1.00 96.06 90 ARG A C 1
ATOM 602 O O . ARG A 1 90 ? -6.539 4.830 -9.007 1.00 96.06 90 ARG A O 1
ATOM 609 N N . LEU A 1 91 ? -4.526 5.774 -8.701 1.00 94.31 91 LEU A N 1
ATOM 610 C CA . LEU A 1 91 ? -4.924 6.530 -7.517 1.00 94.31 91 LEU A CA 1
ATOM 611 C C . LEU A 1 91 ? -5.875 7.677 -7.880 1.00 94.31 91 LEU A C 1
ATOM 613 O O . LEU A 1 91 ? -6.834 7.912 -7.153 1.00 94.31 91 LEU A O 1
ATOM 617 N N . VAL A 1 92 ? -5.640 8.356 -9.006 1.00 94.44 92 VAL A N 1
ATOM 618 C CA . VAL A 1 92 ? -6.513 9.428 -9.508 1.00 94.44 92 VAL A CA 1
ATOM 619 C C . VAL A 1 92 ? -7.894 8.893 -9.886 1.00 94.44 92 VAL A C 1
ATOM 621 O O . VAL A 1 92 ? -8.898 9.527 -9.570 1.00 94.44 92 VAL A O 1
ATOM 624 N N . ASP A 1 93 ? -7.948 7.707 -10.490 1.00 94.44 93 ASP A N 1
ATOM 625 C CA . ASP A 1 93 ? -9.201 7.046 -10.866 1.00 94.44 93 ASP A CA 1
ATOM 626 C C . ASP A 1 93 ? -9.922 6.386 -9.670 1.00 94.44 93 ASP A C 1
ATOM 628 O O . ASP A 1 93 ? -11.044 5.891 -9.806 1.00 94.44 93 ASP A O 1
ATOM 632 N N . SER A 1 94 ? -9.300 6.362 -8.486 1.00 93.31 94 SER A N 1
ATOM 633 C CA . SER A 1 94 ? -9.868 5.731 -7.295 1.00 93.31 94 SER A CA 1
ATOM 634 C C . SER A 1 94 ? -10.970 6.592 -6.666 1.00 93.31 94 SER A C 1
ATOM 636 O O . SER A 1 94 ? -10.741 7.768 -6.365 1.00 93.31 94 SER A O 1
ATOM 638 N N . PRO A 1 95 ? -12.137 6.012 -6.317 1.00 93.38 95 PRO A N 1
ATOM 639 C CA . PRO A 1 95 ? -13.187 6.734 -5.595 1.00 93.38 95 PRO A CA 1
ATOM 640 C C . PRO A 1 95 ? -12.759 7.154 -4.178 1.00 93.38 95 PRO A C 1
ATOM 642 O O . PRO A 1 95 ? -13.412 7.993 -3.561 1.00 93.38 95 PRO A O 1
ATOM 645 N N . HIS A 1 96 ? -11.668 6.585 -3.656 1.00 94.06 96 HIS A N 1
ATOM 646 C CA . HIS A 1 96 ? -11.145 6.873 -2.321 1.00 94.06 96 HIS A CA 1
ATOM 647 C C . HIS A 1 96 ? -10.139 8.034 -2.292 1.00 94.06 96 HIS A C 1
ATOM 649 O O . HIS A 1 96 ? -9.723 8.435 -1.205 1.00 94.06 96 HIS A O 1
ATOM 655 N N . LEU A 1 97 ? -9.771 8.607 -3.448 1.00 93.38 97 LEU A N 1
ATOM 656 C CA . LEU A 1 97 ? -8.824 9.724 -3.525 1.00 93.38 97 LEU A CA 1
ATOM 657 C C . LEU A 1 97 ? -9.165 10.890 -2.576 1.00 93.38 97 LEU A C 1
ATOM 659 O O . LEU A 1 97 ? -8.252 11.349 -1.891 1.00 93.38 97 LEU A O 1
ATOM 663 N N . PRO A 1 98 ? -10.427 11.358 -2.456 1.00 92.31 98 PRO A N 1
ATOM 664 C CA . PRO A 1 98 ? -10.742 12.460 -1.546 1.00 92.31 98 PRO A CA 1
ATOM 665 C C . PRO A 1 98 ? -10.396 12.148 -0.084 1.00 92.31 98 PRO A C 1
ATOM 667 O O . PRO A 1 98 ? -9.873 13.005 0.623 1.00 92.31 98 PRO A O 1
ATOM 670 N N . GLY A 1 99 ? -10.638 10.908 0.354 1.00 89.44 99 GLY A N 1
ATOM 671 C CA . GLY A 1 99 ? -10.284 10.458 1.700 1.00 89.44 99 GLY A CA 1
ATOM 672 C C . GLY A 1 99 ? -8.772 10.411 1.904 1.00 89.44 99 GLY A C 1
ATOM 673 O O . GLY A 1 99 ? -8.275 10.896 2.913 1.00 89.44 99 GLY A O 1
ATOM 674 N N . VAL A 1 100 ? -8.033 9.909 0.911 1.00 91.12 100 VAL A N 1
ATOM 675 C CA . VAL A 1 100 ? -6.563 9.873 0.939 1.00 91.12 100 VAL A CA 1
ATOM 676 C C . VAL A 1 100 ? -5.967 11.279 1.069 1.00 91.12 100 VAL A C 1
ATOM 678 O O . VAL A 1 100 ? -5.096 11.495 1.910 1.00 91.12 100 VAL A O 1
ATOM 681 N N . LEU A 1 101 ? -6.445 12.241 0.271 1.00 90.44 101 LEU A N 1
ATOM 682 C CA . LEU A 1 101 ? -5.973 13.628 0.327 1.00 90.44 101 LEU A CA 1
ATOM 683 C C . LEU A 1 101 ? -6.254 14.264 1.694 1.00 90.44 101 LEU A C 1
ATOM 685 O O . LEU A 1 101 ? -5.346 14.832 2.296 1.00 90.44 101 LEU A O 1
ATOM 689 N N . SER A 1 102 ? -7.467 14.084 2.226 1.00 88.88 102 SER A N 1
ATOM 690 C CA . SER A 1 102 ? -7.841 14.590 3.553 1.00 88.88 102 SER A CA 1
ATOM 691 C C . SER A 1 102 ? -6.967 14.015 4.672 1.00 88.88 102 SER A C 1
ATOM 693 O O . SER A 1 102 ? -6.596 14.743 5.597 1.00 88.88 102 SER A O 1
ATOM 695 N N . THR A 1 103 ? -6.631 12.722 4.609 1.00 86.38 103 THR A N 1
ATOM 696 C CA . THR A 1 103 ? -5.733 12.088 5.584 1.00 86.38 103 THR A CA 1
ATOM 697 C C . THR A 1 103 ? -4.341 12.713 5.519 1.00 86.38 103 THR A C 1
ATOM 699 O O . THR A 1 103 ? -3.787 13.086 6.551 1.00 86.38 103 THR A O 1
ATOM 702 N N . PHE A 1 104 ? -3.780 12.890 4.320 1.00 85.06 104 PHE A N 1
ATOM 703 C CA . PHE A 1 104 ? -2.454 13.492 4.170 1.00 85.06 104 PHE A CA 1
ATOM 704 C C . PHE A 1 104 ? -2.398 14.954 4.615 1.00 85.06 104 PHE A C 1
ATOM 706 O O . PHE A 1 104 ? -1.431 15.348 5.264 1.00 85.06 104 PHE A O 1
ATOM 713 N N . GLU A 1 105 ? -3.425 15.748 4.316 1.00 86.81 105 GLU A N 1
ATOM 714 C CA . GLU A 1 105 ? -3.520 17.140 4.774 1.00 86.81 105 GLU A CA 1
ATOM 715 C C . GLU A 1 105 ? -3.563 17.237 6.303 1.00 86.81 105 GLU A C 1
ATOM 717 O O . GLU A 1 105 ? -2.904 18.096 6.895 1.00 86.81 105 GLU A O 1
ATOM 722 N N . THR A 1 106 ? -4.295 16.324 6.945 1.00 84.19 106 THR A N 1
ATOM 723 C CA . THR A 1 106 ? -4.398 16.255 8.408 1.00 84.19 106 THR A CA 1
ATOM 724 C C . THR A 1 106 ? -3.044 15.915 9.024 1.00 84.19 106 THR A C 1
ATOM 726 O O . THR A 1 106 ? -2.553 16.659 9.869 1.00 84.19 106 THR A O 1
ATOM 729 N N . VAL A 1 107 ? -2.386 14.861 8.531 1.00 82.06 107 VAL A N 1
ATOM 730 C CA . VAL A 1 107 ? -1.056 14.447 9.008 1.00 82.06 107 VAL A CA 1
ATOM 731 C C . VAL A 1 107 ? -0.017 15.554 8.806 1.00 82.06 107 VAL A C 1
ATOM 733 O O . VAL A 1 107 ? 0.781 15.829 9.700 1.00 82.06 107 VAL A O 1
ATOM 736 N N . ALA A 1 108 ? -0.029 16.229 7.653 1.00 83.00 108 ALA A N 1
ATOM 737 C CA . ALA A 1 108 ? 0.880 17.340 7.385 1.00 83.00 108 ALA A CA 1
ATOM 738 C C . ALA A 1 108 ? 0.651 18.517 8.349 1.00 83.00 108 ALA A C 1
ATOM 740 O O . ALA A 1 108 ? 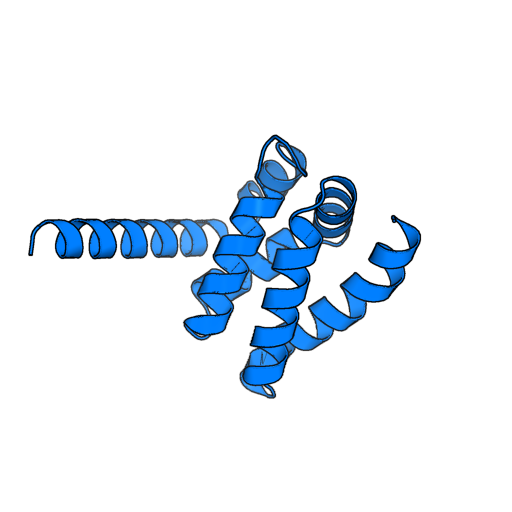1.613 19.120 8.827 1.00 83.00 108 ALA A O 1
ATOM 741 N N . SER A 1 109 ? -0.613 18.819 8.660 1.00 87.06 109 SER A N 1
ATOM 742 C CA . SER A 1 109 ? -0.979 19.882 9.600 1.00 87.06 109 SER A CA 1
ATOM 743 C C . SER A 1 109 ? -0.530 19.559 11.028 1.00 87.06 109 SER A C 1
ATOM 745 O O . SER A 1 109 ? 0.050 20.410 11.700 1.00 87.06 109 SER A O 1
ATOM 747 N N . GLU A 1 110 ? -0.739 18.324 11.487 1.00 86.69 110 GLU A N 1
ATOM 748 C CA . GLU A 1 110 ? -0.301 17.869 12.813 1.00 86.69 110 GLU A CA 1
ATOM 749 C C . GLU A 1 110 ? 1.226 17.894 12.958 1.00 86.69 110 GLU A C 1
ATOM 751 O O . GLU A 1 110 ? 1.748 18.357 13.974 1.00 86.69 110 GLU A O 1
ATOM 756 N N . ALA A 1 111 ? 1.953 17.457 11.924 1.00 80.81 111 ALA A N 1
ATOM 757 C CA . ALA A 1 111 ? 3.411 17.496 11.913 1.00 80.81 111 ALA A CA 1
ATOM 758 C C . ALA A 1 111 ? 3.958 18.932 11.986 1.00 80.81 111 ALA A C 1
ATOM 760 O O . ALA A 1 111 ? 4.940 19.176 1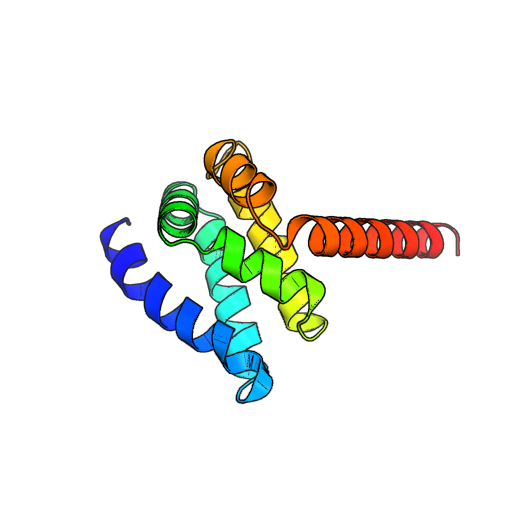2.686 1.00 80.81 111 ALA A O 1
ATOM 761 N N . ALA A 1 112 ? 3.321 19.887 11.299 1.00 87.38 112 ALA A N 1
ATOM 762 C CA . ALA A 1 112 ? 3.708 21.295 11.357 1.00 87.38 112 ALA A CA 1
ATOM 763 C C . ALA A 1 112 ? 3.541 21.872 12.773 1.00 87.38 112 ALA A C 1
ATOM 765 O O . ALA A 1 112 ? 4.473 22.476 13.297 1.00 87.38 112 ALA A O 1
ATOM 766 N N . LEU A 1 113 ? 2.405 21.606 13.428 1.00 91.25 113 LEU A N 1
ATOM 767 C CA . LEU A 1 113 ? 2.154 22.049 14.804 1.00 91.25 113 LEU A CA 1
ATOM 768 C C . LEU A 1 113 ? 3.171 21.475 15.801 1.00 91.25 113 LEU A C 1
ATOM 770 O O . LEU A 1 113 ? 3.603 22.175 16.712 1.00 91.25 113 LEU A O 1
ATOM 774 N N . ALA A 1 114 ? 3.575 20.214 15.627 1.00 88.81 114 ALA A N 1
ATOM 775 C CA . ALA A 1 114 ? 4.560 19.574 16.497 1.00 88.81 114 ALA A CA 1
ATOM 776 C C . ALA A 1 114 ? 5.970 20.179 16.376 1.00 88.81 114 ALA A C 1
ATOM 778 O O . ALA A 1 114 ? 6.739 20.116 17.329 1.00 88.81 114 ALA A O 1
ATOM 779 N N . LEU A 1 115 ? 6.321 20.751 15.220 1.00 87.19 115 LEU A N 1
ATOM 780 C CA . LEU A 1 115 ? 7.609 21.421 15.000 1.00 87.19 115 LEU A CA 1
ATOM 781 C C . LEU A 1 115 ? 7.647 22.850 15.565 1.00 87.19 115 LEU A C 1
ATOM 783 O O . LEU A 1 115 ? 8.732 23.402 15.745 1.00 87.19 115 LEU A O 1
ATOM 787 N N . GLU A 1 116 ? 6.484 23.448 15.819 1.00 87.94 116 GLU A N 1
ATOM 788 C CA . GLU A 1 116 ? 6.338 24.793 16.389 1.00 87.94 116 GLU A CA 1
ATOM 789 C C . GLU A 1 116 ? 6.221 24.795 17.929 1.00 87.94 116 GLU A C 1
ATOM 791 O O . GLU A 1 116 ? 6.254 25.869 18.535 1.00 87.94 116 GLU A O 1
ATOM 796 N N . ALA A 1 117 ? 6.088 23.617 18.552 1.00 71.00 117 ALA A N 1
ATOM 797 C CA . ALA A 1 117 ? 5.940 23.407 19.998 1.00 71.00 117 ALA A CA 1
ATOM 798 C C . ALA A 1 117 ? 7.283 23.190 20.718 1.00 71.00 117 ALA A C 1
ATOM 800 O O . ALA A 1 117 ? 7.401 23.669 21.872 1.00 71.00 117 ALA A O 1
#